Protein AF-A0A536EDC6-F1 (afdb_monomer_lite)

Structure (mmCIF, N/CA/C/O backbone):
data_AF-A0A536EDC6-F1
#
_entry.id   AF-A0A536EDC6-F1
#
loop_
_atom_site.group_PDB
_atom_site.id
_atom_site.type_symbol
_atom_site.label_atom_id
_atom_site.label_alt_id
_atom_site.label_comp_id
_atom_site.label_asym_id
_atom_site.label_entity_id
_atom_site.label_seq_id
_atom_site.pdbx_PDB_ins_code
_atom_site.Cartn_x
_atom_site.Cartn_y
_atom_site.Cartn_z
_atom_site.occupancy
_atom_site.B_iso_or_equiv
_atom_site.auth_seq_id
_atom_site.auth_comp_id
_atom_site.auth_asym_id
_atom_site.auth_atom_id
_atom_site.pdbx_PDB_model_num
ATOM 1 N N . MET A 1 1 ? 5.351 -21.041 17.523 1.00 60.22 1 MET A N 1
ATOM 2 C CA . MET A 1 1 ? 4.357 -20.350 16.665 1.00 60.22 1 MET A CA 1
ATOM 3 C C . MET A 1 1 ? 3.615 -19.204 17.375 1.00 60.22 1 MET A C 1
ATOM 5 O O . MET A 1 1 ? 3.512 -18.146 16.773 1.00 60.22 1 MET A O 1
ATOM 9 N N . LYS A 1 2 ? 3.194 -19.321 18.651 1.00 61.38 2 LYS A N 1
ATOM 10 C CA . LYS A 1 2 ? 2.477 -18.249 19.397 1.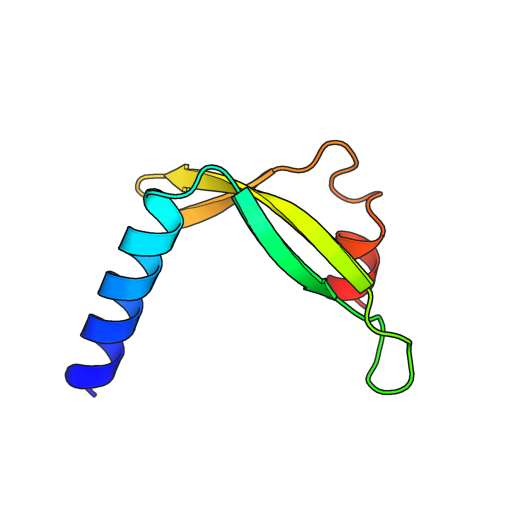00 61.38 2 LYS A CA 1
ATOM 11 C C . LYS A 1 2 ? 3.145 -16.858 19.412 1.00 61.38 2 LYS A C 1
ATOM 13 O O . LYS A 1 2 ? 2.454 -15.853 19.335 1.00 61.38 2 LYS A O 1
ATOM 18 N N . GLY A 1 3 ? 4.477 -16.783 19.475 1.00 68.12 3 GLY A N 1
ATOM 19 C CA . GLY A 1 3 ? 5.189 -15.495 19.502 1.00 68.12 3 GLY A CA 1
ATOM 20 C C . GLY A 1 3 ? 5.190 -14.719 18.176 1.00 68.12 3 GLY A C 1
ATOM 21 O O . GLY A 1 3 ? 5.418 -13.516 18.186 1.00 68.12 3 GLY A O 1
ATOM 22 N N . MET A 1 4 ? 4.944 -15.385 17.043 1.00 65.06 4 MET A N 1
ATOM 23 C CA . MET A 1 4 ? 4.901 -14.743 15.722 1.00 65.06 4 MET A CA 1
ATOM 24 C C . MET A 1 4 ? 3.523 -14.132 15.444 1.00 65.06 4 MET A C 1
ATOM 26 O O . MET A 1 4 ? 3.459 -13.015 14.950 1.00 65.06 4 MET A O 1
ATOM 30 N N . ALA A 1 5 ? 2.454 -14.818 15.866 1.00 69.25 5 ALA A N 1
ATOM 31 C CA . ALA A 1 5 ? 1.076 -14.330 15.773 1.00 69.25 5 ALA A CA 1
ATOM 32 C C . ALA A 1 5 ? 0.855 -13.033 16.578 1.00 69.25 5 ALA A C 1
ATOM 34 O O . ALA A 1 5 ? 0.321 -12.060 16.057 1.00 69.25 5 ALA A O 1
ATOM 35 N N . LYS A 1 6 ? 1.379 -12.962 17.810 1.00 75.06 6 LYS A N 1
ATOM 36 C CA . LYS A 1 6 ? 1.308 -11.731 18.613 1.00 75.06 6 LYS A CA 1
ATOM 37 C C . LYS A 1 6 ? 2.043 -10.557 17.951 1.00 75.06 6 LYS A C 1
ATOM 39 O O . LYS A 1 6 ? 1.539 -9.446 17.923 1.00 75.06 6 LYS A O 1
ATOM 44 N N . LYS A 1 7 ? 3.222 -10.806 17.366 1.00 74.88 7 LYS A N 1
ATOM 45 C CA . LYS A 1 7 ? 3.970 -9.765 16.640 1.00 74.88 7 LYS A CA 1
ATOM 46 C C . LYS A 1 7 ? 3.231 -9.276 15.394 1.00 74.88 7 LYS A C 1
ATOM 48 O O . LYS A 1 7 ? 3.344 -8.098 15.075 1.00 74.88 7 LYS A O 1
ATOM 53 N N . SER A 1 8 ? 2.510 -10.152 14.689 1.00 80.62 8 SER A N 1
ATOM 54 C CA . SER A 1 8 ? 1.669 -9.723 13.567 1.00 80.62 8 SER A CA 1
ATOM 55 C C . SER A 1 8 ? 0.479 -8.892 14.035 1.00 80.62 8 SER A C 1
ATOM 57 O O . SER A 1 8 ? 0.199 -7.877 13.415 1.00 80.62 8 SER A O 1
ATOM 59 N N . GLU A 1 9 ? -0.165 -9.254 15.145 1.00 83.69 9 GLU A N 1
ATOM 60 C CA . GLU A 1 9 ? -1.256 -8.459 15.726 1.00 83.69 9 GLU A CA 1
ATOM 61 C C . GLU A 1 9 ? -0.761 -7.071 16.158 1.00 83.69 9 GLU A C 1
ATOM 63 O O . GLU A 1 9 ? -1.326 -6.064 15.741 1.00 83.69 9 GLU A O 1
ATOM 68 N N . ASP A 1 10 ? 0.353 -7.001 16.895 1.00 87.69 10 ASP A N 1
ATOM 69 C CA . ASP A 1 10 ? 0.968 -5.735 17.318 1.00 87.69 10 ASP A CA 1
ATOM 70 C C . ASP A 1 10 ? 1.355 -4.849 16.117 1.00 87.69 10 ASP A C 1
ATOM 72 O O . ASP A 1 10 ? 1.295 -3.621 16.191 1.00 87.69 10 ASP A O 1
ATOM 76 N N . LEU A 1 11 ? 1.773 -5.455 15.000 1.00 87.19 11 LEU A N 1
ATOM 77 C CA . LEU A 1 11 ? 2.095 -4.728 13.772 1.00 87.19 11 LEU A CA 1
ATOM 78 C C . LEU A 1 11 ? 0.838 -4.194 13.080 1.00 87.19 11 LEU A C 1
ATOM 80 O O . LEU A 1 11 ? 0.837 -3.047 12.642 1.00 87.19 11 LEU A O 1
ATOM 84 N N . LEU A 1 12 ? -0.221 -5.002 12.986 1.00 87.75 12 LEU A N 1
ATOM 85 C CA . LEU A 1 12 ? -1.488 -4.577 12.390 1.00 87.75 12 LEU A CA 1
ATOM 86 C C . LEU A 1 12 ? -2.115 -3.428 13.184 1.00 87.75 12 LEU A C 1
ATOM 88 O O . LEU A 1 12 ? -2.600 -2.483 12.570 1.00 87.75 12 LEU A O 1
ATOM 92 N N . TRP A 1 13 ? -2.021 -3.452 14.518 1.00 88.06 13 TRP A N 1
ATOM 93 C CA . TRP A 1 13 ? -2.457 -2.335 15.361 1.00 88.06 13 TRP A CA 1
ATOM 94 C C . TRP A 1 13 ? -1.686 -1.049 15.074 1.00 88.06 13 TRP A C 1
ATOM 96 O O . TRP A 1 13 ? -2.295 -0.007 14.859 1.00 88.06 13 TRP A O 1
ATOM 106 N N . LYS A 1 14 ? -0.356 -1.124 14.973 1.00 90.50 14 LYS A N 1
ATOM 107 C CA . LYS A 1 14 ? 0.467 0.046 14.624 1.00 90.50 14 LYS A CA 1
ATOM 108 C C . LYS A 1 14 ? 0.142 0.609 13.245 1.00 90.50 14 LYS A C 1
ATOM 110 O O . LYS A 1 14 ? 0.166 1.818 13.059 1.00 90.50 14 LYS A O 1
ATOM 115 N N . LEU A 1 15 ? -0.140 -0.259 12.275 1.00 91.62 15 LEU A N 1
ATOM 116 C CA . LEU A 1 15 ? -0.568 0.171 10.944 1.00 91.62 15 LEU A CA 1
ATOM 117 C C . LEU A 1 15 ? -1.954 0.819 10.988 1.00 91.62 15 LEU A C 1
ATOM 119 O O . LEU A 1 15 ? -2.173 1.797 10.284 1.00 91.62 15 LEU A O 1
ATOM 123 N N . ALA A 1 16 ? -2.863 0.304 11.820 1.00 91.31 16 ALA A N 1
ATOM 124 C CA . ALA A 1 16 ? -4.208 0.846 11.974 1.00 91.31 16 ALA A CA 1
ATOM 125 C C . ALA A 1 16 ? -4.235 2.255 12.587 1.00 91.31 16 ALA A C 1
ATOM 127 O O . ALA A 1 16 ? -5.151 3.020 12.303 1.00 91.31 16 ALA A O 1
ATOM 128 N N . GLU A 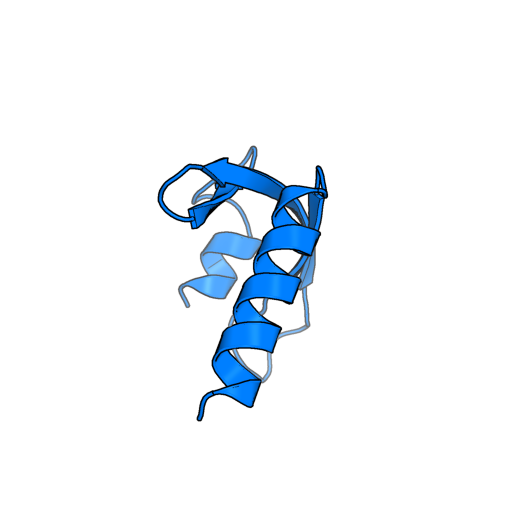1 17 ? -3.240 2.595 13.408 1.00 93.44 17 GLU A N 1
ATOM 129 C CA . GLU A 1 17 ? -3.080 3.927 14.007 1.00 93.44 17 GLU A CA 1
ATOM 130 C C . GLU A 1 17 ? -2.421 4.951 13.065 1.00 93.44 17 GLU A C 1
ATOM 132 O O . GLU A 1 17 ? -2.376 6.134 13.396 1.00 93.44 17 GLU A O 1
ATOM 137 N N . SER A 1 18 ? -1.907 4.526 11.904 1.00 94.12 18 SER A N 1
ATOM 138 C CA . SER A 1 18 ? -1.251 5.416 10.939 1.00 94.12 18 SER A CA 1
ATOM 139 C C . SER A 1 18 ? -2.205 5.846 9.827 1.00 94.12 18 SER A C 1
ATOM 141 O O . SER A 1 18 ? -2.882 5.012 9.227 1.00 94.12 18 SER A O 1
ATOM 143 N N . ASP A 1 19 ? -2.189 7.129 9.462 1.00 94.12 19 ASP A N 1
ATOM 144 C CA . ASP A 1 19 ? -2.937 7.632 8.299 1.00 94.12 19 ASP A CA 1
ATOM 145 C C . ASP A 1 19 ? -2.324 7.160 6.968 1.00 94.12 19 ASP A C 1
ATOM 147 O O . ASP A 1 19 ? -3.005 6.986 5.948 1.00 94.12 19 ASP A O 1
ATOM 151 N N . GLU A 1 20 ? -1.009 6.956 6.969 1.00 95.31 20 GLU A N 1
ATOM 152 C CA . GLU A 1 20 ? -0.217 6.652 5.788 1.00 95.31 20 GLU A CA 1
ATOM 153 C C . GLU A 1 20 ? 1.067 5.895 6.134 1.00 95.31 20 GLU A C 1
ATOM 155 O O . GLU A 1 20 ? 1.512 5.863 7.282 1.00 95.31 20 GLU A O 1
ATOM 160 N N . VAL A 1 21 ? 1.641 5.228 5.137 1.00 95.31 21 VAL A N 1
ATOM 161 C CA . VAL A 1 21 ? 2.908 4.499 5.248 1.00 95.31 21 VAL A CA 1
ATOM 162 C C . VAL A 1 21 ? 3.767 4.729 4.017 1.00 95.31 21 VAL A C 1
ATOM 164 O O . VAL A 1 21 ? 3.256 4.913 2.910 1.00 95.31 21 VAL A O 1
ATOM 167 N N . ASP A 1 22 ? 5.078 4.635 4.199 1.00 96.62 22 ASP A N 1
ATOM 168 C CA . ASP A 1 22 ? 6.010 4.492 3.091 1.00 96.62 22 ASP A CA 1
ATOM 169 C C . ASP A 1 22 ? 5.991 3.052 2.573 1.00 96.62 22 ASP A C 1
ATOM 171 O O . ASP A 1 22 ?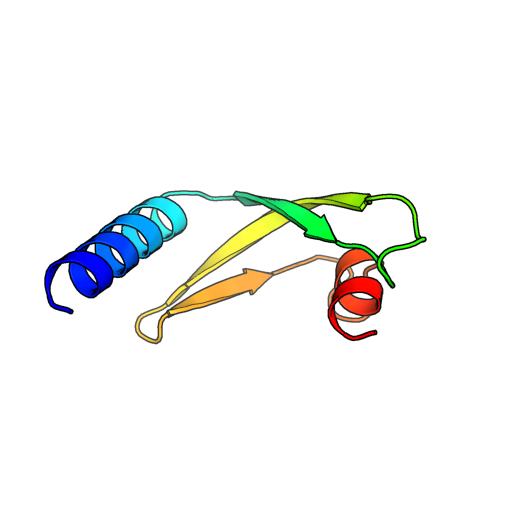 6.134 2.093 3.336 1.00 96.62 22 ASP A O 1
ATOM 175 N N . ILE A 1 23 ? 5.861 2.899 1.257 1.00 95.75 23 ILE A N 1
ATOM 176 C CA . ILE A 1 23 ? 6.019 1.616 0.575 1.00 95.75 23 ILE A CA 1
ATOM 177 C C . ILE A 1 23 ? 7.192 1.654 -0.390 1.00 95.75 23 ILE A C 1
ATOM 179 O O . ILE A 1 23 ? 7.493 2.675 -1.014 1.00 95.75 23 ILE A O 1
ATOM 183 N N . GLU A 1 24 ? 7.812 0.492 -0.560 1.00 97.81 24 GLU A N 1
ATOM 184 C CA . GLU A 1 24 ? 8.790 0.246 -1.608 1.00 97.81 24 GLU A CA 1
ATOM 185 C C . GLU A 1 24 ? 8.228 -0.762 -2.606 1.00 97.81 24 GLU A C 1
ATOM 187 O O . GLU A 1 24 ? 7.734 -1.825 -2.233 1.00 97.81 24 GLU A O 1
ATOM 192 N N . THR A 1 25 ? 8.321 -0.435 -3.890 1.00 97.38 25 THR A N 1
ATOM 193 C CA . THR A 1 25 ? 7.911 -1.315 -4.990 1.00 97.38 25 THR A CA 1
ATOM 194 C C . THR A 1 25 ? 8.980 -1.311 -6.077 1.00 97.38 25 THR A C 1
ATOM 196 O O . THR A 1 25 ? 9.766 -0.370 -6.204 1.00 97.38 25 THR A O 1
ATOM 199 N N . ARG A 1 26 ? 9.069 -2.405 -6.830 1.00 97.75 26 ARG A N 1
ATOM 200 C CA . ARG A 1 26 ? 9.918 -2.537 -8.020 1.00 97.75 26 ARG A CA 1
ATOM 201 C C . ARG A 1 26 ? 9.351 -3.644 -8.893 1.00 97.75 26 ARG A C 1
ATOM 203 O O . ARG A 1 26 ? 8.831 -4.614 -8.358 1.00 97.75 26 ARG A O 1
ATOM 210 N N . ARG A 1 27 ? 9.484 -3.499 -10.212 1.00 96.94 27 ARG A N 1
ATOM 211 C CA . ARG A 1 27 ? 9.013 -4.497 -11.184 1.00 96.94 27 ARG A CA 1
ATOM 212 C C . ARG A 1 27 ? 9.715 -5.844 -11.012 1.00 96.94 27 ARG A C 1
ATOM 214 O O . ARG A 1 27 ? 9.091 -6.882 -11.080 1.00 96.94 27 ARG A O 1
ATOM 221 N N . ASP A 1 28 ? 11.024 -5.818 -10.806 1.00 96.50 28 ASP A N 1
ATOM 222 C CA . ASP A 1 28 ? 11.841 -7.007 -10.591 1.00 96.50 28 ASP A CA 1
ATOM 223 C C . ASP A 1 28 ? 13.089 -6.644 -9.773 1.00 96.50 28 ASP A C 1
ATOM 225 O O . ASP A 1 28 ? 13.318 -5.480 -9.435 1.00 96.50 28 ASP A O 1
ATOM 229 N N . ALA A 1 29 ? 13.926 -7.634 -9.458 1.00 95.56 29 ALA A N 1
ATOM 230 C CA . ALA A 1 29 ? 15.126 -7.435 -8.645 1.00 95.56 29 ALA A CA 1
ATOM 231 C C . ALA A 1 29 ? 16.193 -6.524 -9.287 1.00 95.56 29 ALA A C 1
ATOM 233 O O . ALA A 1 29 ? 17.045 -6.009 -8.564 1.00 95.56 29 ALA A O 1
ATOM 234 N N . LYS A 1 30 ? 16.168 -6.338 -10.615 1.00 97.19 30 LYS A N 1
ATOM 235 C CA . LYS A 1 30 ? 17.134 -5.510 -11.360 1.00 97.19 30 LYS A CA 1
ATOM 236 C C . LYS A 1 30 ? 16.643 -4.074 -11.555 1.00 97.19 30 LYS A C 1
ATOM 238 O O . LYS A 1 30 ? 17.437 -3.195 -11.881 1.00 97.19 30 LYS A O 1
ATOM 243 N N . SER A 1 31 ? 15.350 -3.837 -11.363 1.00 97.12 31 SER A N 1
ATOM 244 C CA . SER A 1 31 ? 14.722 -2.528 -11.491 1.00 97.12 31 SER A CA 1
ATOM 245 C C . SER A 1 31 ? 15.037 -1.626 -10.287 1.00 97.12 31 SER A C 1
ATOM 247 O O . SER A 1 31 ? 15.103 -2.120 -9.155 1.00 97.12 31 SER A O 1
ATOM 249 N N . PRO A 1 32 ? 15.190 -0.300 -10.486 1.00 97.25 32 PRO A N 1
ATOM 250 C CA . PRO A 1 32 ? 15.357 0.641 -9.381 1.00 97.25 32 PRO A CA 1
ATOM 251 C C . PRO A 1 32 ? 14.198 0.570 -8.380 1.00 97.25 32 PRO A C 1
ATOM 253 O O . PRO A 1 32 ? 13.040 0.438 -8.784 1.00 97.25 32 PRO A O 1
ATOM 256 N N . LEU A 1 33 ? 14.506 0.718 -7.087 1.00 97.81 33 LEU A N 1
ATOM 257 C CA . LEU A 1 33 ? 13.487 0.853 -6.047 1.00 97.81 33 LEU A CA 1
ATOM 258 C C . LEU A 1 33 ? 12.688 2.139 -6.252 1.00 97.81 33 LEU A C 1
ATOM 260 O O . LEU A 1 33 ? 13.247 3.221 -6.445 1.00 97.81 33 LEU A O 1
ATOM 264 N N . HIS A 1 34 ? 11.373 2.016 -6.163 1.00 97.56 34 HIS A N 1
ATOM 265 C CA . HIS A 1 34 ? 10.448 3.130 -6.141 1.00 97.56 34 HIS A CA 1
ATOM 266 C C . HIS A 1 34 ? 9.827 3.234 -4.751 1.00 97.56 34 HIS A C 1
ATOM 268 O O . HIS A 1 34 ? 9.229 2.280 -4.256 1.00 97.56 34 HIS A O 1
ATOM 274 N N . ARG A 1 35 ? 9.988 4.407 -4.133 1.00 98.00 35 ARG A N 1
ATOM 275 C CA . ARG A 1 35 ? 9.427 4.750 -2.825 1.00 98.00 35 ARG A CA 1
ATOM 276 C C . ARG A 1 35 ? 8.279 5.725 -2.989 1.00 98.00 35 ARG A C 1
ATOM 278 O O . ARG A 1 35 ? 8.401 6.687 -3.748 1.00 98.00 35 ARG A O 1
ATOM 285 N N . THR A 1 36 ? 7.186 5.493 -2.277 1.00 96.62 36 THR A N 1
ATOM 286 C CA . THR A 1 36 ? 6.054 6.419 -2.253 1.00 96.62 36 THR A CA 1
ATOM 287 C C . THR A 1 36 ? 5.246 6.256 -0.973 1.00 96.62 36 THR A C 1
ATOM 289 O O . THR A 1 36 ? 5.259 5.184 -0.372 1.00 96.62 36 THR A O 1
ATOM 292 N N . ILE A 1 37 ? 4.532 7.310 -0.589 1.00 96.94 37 ILE A N 1
ATOM 293 C CA . ILE A 1 37 ? 3.582 7.288 0.520 1.00 96.94 37 ILE A CA 1
ATOM 294 C C . ILE A 1 37 ? 2.242 6.740 0.011 1.00 96.94 37 ILE A C 1
ATOM 296 O O . ILE A 1 37 ? 1.798 7.079 -1.094 1.00 96.94 37 ILE A O 1
ATOM 300 N N . ILE A 1 38 ? 1.583 5.900 0.808 1.00 96.38 38 ILE A N 1
ATOM 301 C CA . ILE A 1 38 ? 0.234 5.400 0.541 1.00 96.38 38 ILE A CA 1
ATOM 302 C C . ILE A 1 38 ? -0.637 5.470 1.792 1.00 96.38 38 ILE A C 1
ATOM 304 O O . ILE A 1 38 ? -0.169 5.238 2.902 1.00 96.38 38 ILE A O 1
ATOM 308 N N . TRP A 1 39 ? -1.923 5.761 1.608 1.00 97.12 39 TRP A N 1
ATOM 309 C CA . TRP A 1 39 ? -2.869 5.862 2.716 1.00 97.12 39 TRP A CA 1
ATOM 310 C C . TRP A 1 39 ? -3.359 4.493 3.162 1.00 97.12 39 TRP A C 1
ATOM 312 O O . TRP A 1 39 ? -3.740 3.662 2.327 1.00 97.12 39 TRP A O 1
ATOM 322 N N . ILE A 1 40 ? -3.431 4.318 4.476 1.00 96.31 40 ILE A N 1
ATOM 323 C CA . ILE A 1 40 ? -3.981 3.127 5.110 1.00 96.31 40 ILE A CA 1
ATOM 324 C C . ILE A 1 40 ? -5.501 3.264 5.261 1.00 96.31 40 ILE A C 1
ATOM 326 O O . ILE A 1 40 ? -6.043 4.355 5.437 1.00 96.31 40 ILE A O 1
ATOM 330 N N . VAL A 1 41 ? -6.205 2.139 5.142 1.00 95.56 41 VAL A N 1
ATOM 331 C CA . VAL A 1 41 ? -7.647 2.013 5.370 1.00 95.56 41 VAL A CA 1
ATOM 332 C C . VAL A 1 41 ? -7.889 0.789 6.258 1.00 95.56 41 VAL A C 1
ATOM 334 O O . VAL A 1 41 ? -8.007 -0.328 5.745 1.00 95.56 41 VAL A O 1
ATOM 337 N N . PRO A 1 42 ? -7.922 0.965 7.587 1.00 94.06 42 PRO A N 1
ATOM 338 C CA . PRO A 1 42 ? -8.250 -0.108 8.516 1.00 94.06 42 PRO A CA 1
ATOM 339 C C . PRO A 1 42 ? -9.738 -0.457 8.437 1.00 94.06 42 PRO A C 1
ATOM 341 O O . PRO A 1 42 ? -10.588 0.421 8.291 1.00 94.06 42 PRO A O 1
ATOM 344 N N . THR A 1 43 ? -10.055 -1.741 8.549 1.00 93.06 43 THR A N 1
ATOM 345 C CA . THR A 1 43 ? -11.421 -2.280 8.584 1.00 93.06 43 THR A CA 1
ATOM 346 C C . THR A 1 43 ? -11.492 -3.423 9.597 1.00 93.06 43 THR A C 1
ATOM 348 O O . THR A 1 43 ? -10.453 -3.911 10.047 1.00 93.06 43 THR A O 1
ATOM 351 N N . GLU A 1 44 ? -12.697 -3.895 9.917 1.00 89.06 44 GLU A N 1
ATOM 352 C CA . GLU A 1 44 ? -12.881 -5.089 10.758 1.00 89.06 44 GLU A CA 1
ATOM 353 C C . GLU A 1 44 ? -12.255 -6.352 10.133 1.00 89.06 44 GLU A C 1
ATOM 355 O O . GLU A 1 44 ? -11.778 -7.225 10.854 1.00 89.06 44 GLU A O 1
ATOM 360 N N . ASP A 1 45 ? -12.171 -6.410 8.799 1.00 89.62 45 ASP A N 1
ATOM 361 C CA . ASP A 1 45 ? -11.624 -7.545 8.044 1.00 89.62 45 ASP A CA 1
ATOM 362 C C . ASP A 1 45 ? -10.105 -7.457 7.811 1.00 89.62 45 ASP A C 1
ATOM 364 O O . ASP A 1 45 ? -9.502 -8.373 7.245 1.00 89.62 45 ASP A O 1
ATOM 368 N N . GLY A 1 46 ? -9.469 -6.349 8.205 1.00 89.31 46 GLY A N 1
ATOM 369 C CA . GLY A 1 46 ? -8.028 -6.142 8.065 1.00 89.31 46 GLY A CA 1
ATOM 370 C C . GLY A 1 46 ? -7.624 -4.760 7.555 1.00 89.31 46 GLY A C 1
ATOM 371 O O . GLY A 1 46 ? -8.415 -3.816 7.512 1.00 89.31 46 GLY A O 1
ATOM 372 N N . ILE A 1 47 ? -6.350 -4.648 7.175 1.00 92.12 47 ILE A N 1
ATOM 373 C CA . ILE A 1 47 ? -5.716 -3.404 6.727 1.00 92.12 47 ILE A CA 1
ATOM 374 C C . ILE A 1 47 ? -5.653 -3.371 5.203 1.00 92.12 47 ILE A C 1
ATOM 376 O O . ILE A 1 47 ? -5.013 -4.214 4.574 1.00 92.12 47 ILE A O 1
ATOM 380 N N . TYR A 1 48 ? -6.281 -2.359 4.618 1.00 93.56 48 TYR A N 1
ATOM 381 C CA . TYR A 1 48 ? -6.274 -2.096 3.186 1.00 93.56 48 TYR A CA 1
ATOM 382 C C . TYR A 1 48 ? -5.529 -0.793 2.891 1.00 93.56 48 TYR A C 1
ATOM 384 O O . TYR A 1 48 ? -5.136 -0.052 3.791 1.00 93.56 48 TYR A O 1
ATOM 392 N N . ILE A 1 49 ? -5.329 -0.508 1.608 1.00 93.75 49 ILE A N 1
ATOM 393 C CA . ILE A 1 49 ? -4.687 0.718 1.131 1.00 93.75 49 ILE A CA 1
ATOM 394 C C . ILE A 1 49 ? -5.588 1.428 0.126 1.00 93.75 49 ILE A C 1
ATOM 396 O O . ILE A 1 49 ? -6.274 0.787 -0.675 1.00 93.75 49 ILE A O 1
ATOM 400 N N . ARG A 1 50 ? -5.55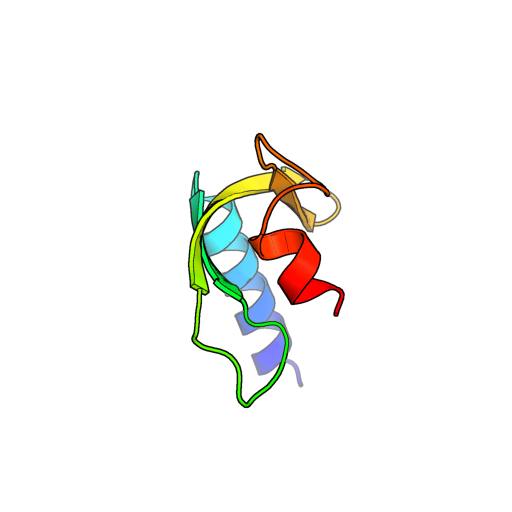0 2.761 0.118 1.00 94.56 50 ARG A N 1
ATOM 401 C CA . ARG A 1 50 ? -6.172 3.587 -0.929 1.00 94.56 50 ARG A CA 1
ATOM 402 C C . ARG A 1 50 ? -5.111 4.410 -1.649 1.00 94.56 50 ARG A C 1
ATOM 404 O O . ARG A 1 50 ? -4.098 4.790 -1.075 1.00 94.56 50 ARG A O 1
ATOM 411 N N . SER A 1 51 ? -5.342 4.711 -2.923 1.00 94.50 51 SER A N 1
ATOM 412 C CA . SER A 1 51 ? -4.431 5.533 -3.724 1.00 94.50 51 SER A CA 1
ATOM 413 C C . SER A 1 51 ? -5.192 6.292 -4.801 1.00 94.50 51 SER A C 1
ATOM 415 O O . SER A 1 51 ? -6.046 5.712 -5.469 1.00 94.50 51 SER A O 1
ATOM 417 N N . TYR A 1 52 ? -4.825 7.556 -5.029 1.00 91.81 52 TYR A N 1
ATOM 418 C CA . TYR A 1 52 ? -5.440 8.411 -6.049 1.00 91.81 52 TYR A CA 1
ATOM 419 C C . TYR A 1 52 ? -5.428 7.780 -7.451 1.00 91.81 52 TYR A C 1
ATOM 421 O O . TYR A 1 52 ? -6.442 7.768 -8.142 1.00 91.81 52 TYR A O 1
ATOM 429 N N . LYS A 1 53 ? -4.290 7.207 -7.874 1.00 95.56 53 LYS A N 1
ATOM 430 C CA . LYS A 1 53 ? -4.176 6.553 -9.193 1.00 95.56 53 LYS A CA 1
ATOM 431 C C . LYS A 1 53 ? -4.644 5.095 -9.187 1.00 95.56 53 LYS A C 1
ATOM 433 O O . LYS A 1 53 ? -4.751 4.503 -10.263 1.00 95.56 53 LYS A O 1
ATOM 438 N N . GLY A 1 54 ? -4.911 4.512 -8.015 1.00 94.69 54 GLY A N 1
ATOM 439 C CA . GLY A 1 54 ? -5.309 3.113 -7.849 1.00 94.69 54 GLY A CA 1
ATOM 440 C C . GLY A 1 54 ? -4.473 2.167 -8.715 1.00 94.69 54 GLY A C 1
ATOM 441 O O . GLY A 1 54 ? -3.245 2.246 -8.733 1.00 94.69 54 GLY A O 1
ATOM 442 N N . LYS A 1 55 ? -5.155 1.346 -9.523 1.00 96.25 55 LYS A N 1
ATOM 443 C CA . LYS A 1 55 ? -4.517 0.382 -10.433 1.00 96.25 55 LYS A CA 1
ATOM 444 C C . LYS A 1 55 ? -3.601 1.013 -11.486 1.00 96.25 55 LYS A C 1
ATOM 446 O O . LYS A 1 55 ? -2.728 0.337 -12.009 1.00 96.25 55 LYS A O 1
ATOM 451 N N . LYS A 1 56 ? -3.779 2.293 -11.821 1.00 97.38 56 LYS A N 1
ATOM 452 C CA . LYS A 1 56 ? -2.917 3.020 -12.772 1.00 97.38 56 LYS A CA 1
ATOM 453 C C . LYS A 1 56 ? -1.662 3.596 -12.104 1.00 97.38 56 LYS A C 1
ATOM 455 O O . LYS A 1 56 ? -0.835 4.205 -12.777 1.00 97.38 56 LYS A O 1
ATOM 460 N N . GLY A 1 57 ? -1.533 3.472 -10.782 1.00 97.12 57 GLY A N 1
ATOM 461 C CA . GLY A 1 57 ? -0.357 3.914 -10.044 1.00 97.12 57 GLY A CA 1
ATOM 462 C C . GLY A 1 57 ? 0.865 3.065 -10.382 1.00 97.12 57 GLY A C 1
ATOM 463 O O . GLY A 1 57 ? 0.760 1.849 -10.516 1.00 97.12 57 GLY A O 1
ATOM 464 N N . ARG A 1 58 ? 2.035 3.708 -10.477 1.00 97.06 58 ARG A N 1
ATOM 465 C CA . ARG A 1 58 ? 3.313 3.018 -10.700 1.00 97.06 58 ARG A CA 1
ATOM 466 C C . ARG A 1 58 ? 3.555 1.934 -9.642 1.00 97.06 58 ARG A C 1
ATOM 468 O O . ARG A 1 58 ? 3.885 0.820 -10.017 1.00 97.06 58 ARG A O 1
ATOM 475 N N . TRP A 1 59 ? 3.282 2.245 -8.371 1.00 97.25 59 TRP A N 1
ATOM 476 C CA . TRP A 1 59 ? 3.400 1.296 -7.258 1.00 97.25 59 TRP A CA 1
ATOM 477 C C . TRP A 1 59 ? 2.579 0.020 -7.493 1.00 97.25 59 TRP A C 1
ATOM 479 O O . TRP A 1 59 ? 3.075 -1.079 -7.281 1.00 97.25 59 TRP A O 1
ATOM 489 N N . TYR A 1 60 ? 1.340 0.156 -7.982 1.00 97.19 60 TYR A N 1
ATOM 490 C CA . TYR A 1 60 ? 0.446 -0.980 -8.194 1.00 97.19 60 TYR A CA 1
ATOM 491 C C . TYR A 1 60 ? 0.955 -1.834 -9.345 1.00 97.19 60 TYR A C 1
ATOM 493 O O . TYR A 1 60 ? 1.066 -3.042 -9.205 1.00 97.19 60 TYR A O 1
ATOM 501 N N . GLN A 1 61 ? 1.310 -1.188 -10.458 1.00 97.44 61 GLN A N 1
ATOM 502 C CA . GLN A 1 61 ? 1.849 -1.855 -11.642 1.00 97.44 61 GLN A CA 1
ATOM 503 C C . GLN A 1 61 ? 3.175 -2.570 -11.362 1.00 97.44 61 GLN A C 1
ATOM 505 O O . GLN A 1 61 ? 3.436 -3.597 -11.970 1.00 97.44 61 GLN A O 1
ATOM 510 N N . GLU A 1 62 ? 4.008 -2.040 -10.466 1.00 97.50 62 GLU A N 1
ATOM 511 C CA . GLU A 1 62 ? 5.235 -2.702 -10.014 1.00 97.50 62 GLU A CA 1
ATOM 512 C C . GLU A 1 62 ? 4.940 -3.867 -9.062 1.00 97.50 62 GLU A C 1
ATOM 514 O O . GLU A 1 62 ? 5.577 -4.903 -9.179 1.00 97.50 62 GLU A O 1
ATOM 519 N N . ALA A 1 63 ? 3.968 -3.730 -8.156 1.00 95.19 63 ALA 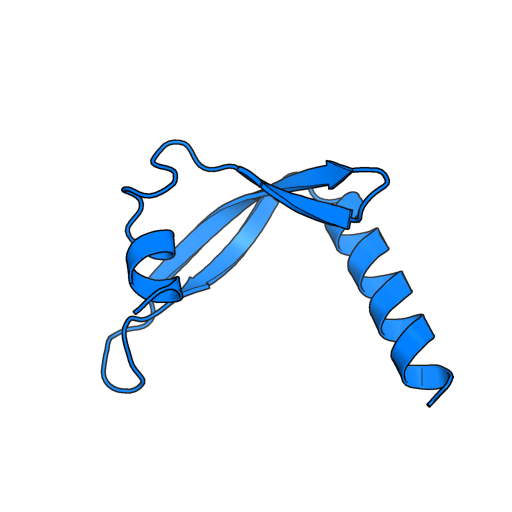A N 1
ATOM 520 C CA . ALA A 1 63 ? 3.628 -4.764 -7.176 1.00 95.19 63 ALA A CA 1
ATOM 521 C C . ALA A 1 63 ? 2.969 -6.018 -7.780 1.00 95.19 63 ALA A C 1
ATOM 523 O O . ALA A 1 63 ? 3.049 -7.085 -7.177 1.00 95.19 63 ALA A O 1
ATOM 524 N N . ILE A 1 64 ? 2.301 -5.894 -8.932 1.00 96.06 64 ILE A N 1
ATOM 525 C CA . ILE A 1 64 ? 1.627 -7.015 -9.617 1.00 96.06 64 ILE A CA 1
ATOM 526 C C . ILE A 1 64 ? 2.435 -7.614 -10.779 1.00 96.06 64 ILE A C 1
ATOM 528 O O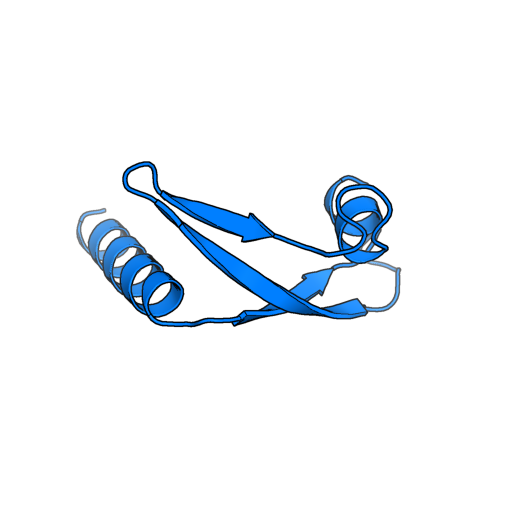 . ILE A 1 64 ? 1.882 -8.429 -11.520 1.00 96.06 64 ILE A O 1
ATOM 532 N N . ALA A 1 65 ? 3.658 -7.124 -11.006 1.00 93.75 65 ALA A N 1
ATOM 533 C CA . ALA A 1 65 ? 4.508 -7.545 -12.119 1.00 93.75 65 ALA A CA 1
ATOM 534 C C . ALA A 1 65 ? 5.362 -8.776 -11.767 1.00 93.75 65 ALA A C 1
ATOM 536 O O . ALA A 1 65 ? 4.797 -9.755 -11.233 1.00 93.75 65 ALA A O 1
#

pLDDT: mean 91.4, std 9.14, range [60.22, 98.0]

Foldseek 3Di:
DVVVVVVVVVVQVVLVPDQKDWDWFAQDPVGDIDIDIWGWDQDPVGIDTDDPCVCNDPRNVRRVD

Radius of gyration: 13.89 Å; chains: 1; bounding box: 30×29×32 Å

Sequence (65 aa):
MKGMAKKSEDLLWKLAESDEVDIETRRDAKSPLHRTIIWIVPTEDGIYIRSYKGKKGRWYQEAIA

Secondary structure (DSSP, 8-state):
-HHHHHHHHHHHHHHHT-SEEEEEE-SSTTSPPEEEEEEEEEETTEEEEE-TTGGGSHHHHHHT-